Protein AF-A0AB33JEP7-F1 (afdb_monomer_lite)

InterPro domains:
  IPR001647 DNA-binding HTH domain, TetR-type [PS50977] (1-37)
  IPR009057 Homedomain-like superfamily [SSF46689] (1-43)

Structure (mmCIF, N/CA/C/O backbone):
data_AF-A0AB33JEP7-F1
#
_entry.id   AF-A0AB33JEP7-F1
#
loop_
_atom_site.group_PDB
_atom_site.id
_atom_site.type_symbol
_atom_site.label_atom_id
_atom_site.label_alt_id
_atom_site.label_comp_id
_atom_site.label_asym_id
_atom_site.label_entity_id
_atom_site.label_seq_id
_atom_site.pdbx_PDB_ins_code
_atom_site.Cartn_x
_atom_site.Cartn_y
_atom_site.Cartn_z
_atom_site.occupancy
_atom_site.B_iso_or_equiv
_atom_site.auth_seq_id
_atom_site.auth_comp_id
_atom_site.auth_asym_id
_atom_site.auth_atom_id
_atom_site.pdbx_PDB_model_num
ATOM 1 N N . MET A 1 1 ? -18.682 4.906 17.341 1.00 92.44 1 MET A N 1
ATOM 2 C CA . MET A 1 1 ? -18.469 5.146 18.787 1.00 92.44 1 MET A CA 1
ATOM 3 C C . MET A 1 1 ? -19.518 4.448 19.637 1.00 92.44 1 MET A C 1
ATOM 5 O O . MET A 1 1 ? -19.126 3.618 20.439 1.00 92.44 1 MET A O 1
ATOM 9 N N . ARG A 1 2 ? -20.825 4.694 19.443 1.00 95.56 2 ARG A N 1
ATOM 10 C CA . ARG A 1 2 ? -21.884 3.945 20.155 1.00 95.56 2 ARG A CA 1
ATOM 11 C C . ARG A 1 2 ? -21.820 2.433 19.907 1.00 95.56 2 ARG A C 1
ATOM 13 O O . ARG A 1 2 ? -21.838 1.679 20.867 1.00 95.56 2 ARG A O 1
ATOM 20 N N . ASP A 1 3 ? -21.633 2.013 18.657 1.00 96.44 3 ASP A N 1
ATOM 21 C CA . ASP A 1 3 ? -21.512 0.581 18.335 1.00 96.44 3 ASP A CA 1
ATOM 22 C C . ASP A 1 3 ? -20.254 -0.042 18.955 1.00 96.44 3 ASP A C 1
ATOM 24 O O . ASP A 1 3 ? -20.306 -1.133 19.504 1.00 96.44 3 ASP A O 1
ATOM 28 N N . ILE A 1 4 ? -19.138 0.697 18.956 1.00 94.56 4 ILE A N 1
ATOM 29 C CA . ILE A 1 4 ? -17.885 0.276 19.605 1.00 94.56 4 ILE A CA 1
ATOM 30 C C . ILE A 1 4 ? -18.109 0.097 21.111 1.00 94.56 4 ILE A C 1
ATOM 32 O O . ILE A 1 4 ? -17.743 -0.932 21.654 1.00 94.56 4 ILE A O 1
ATOM 36 N N . SER A 1 5 ? -18.775 1.054 21.766 1.00 96.25 5 SER A N 1
ATOM 37 C CA . SER A 1 5 ? -19.167 0.973 23.181 1.00 96.25 5 SER A CA 1
ATOM 38 C C . SER A 1 5 ? -20.031 -0.254 23.480 1.00 96.25 5 SER A C 1
ATOM 40 O O . SER A 1 5 ? -19.776 -0.952 24.457 1.00 96.25 5 SER A O 1
ATOM 42 N N . ALA A 1 6 ? -21.010 -0.556 22.622 1.00 96.81 6 ALA A N 1
ATOM 43 C CA . ALA A 1 6 ? -21.862 -1.731 22.782 1.00 96.81 6 ALA A CA 1
ATOM 44 C C . ALA A 1 6 ? -21.081 -3.049 22.631 1.00 96.81 6 ALA A C 1
ATOM 46 O O . ALA A 1 6 ? -21.319 -3.983 23.390 1.00 96.81 6 ALA A O 1
ATOM 47 N N . ILE A 1 7 ? -20.139 -3.116 21.684 1.00 96.62 7 ILE A N 1
ATOM 48 C CA . ILE A 1 7 ? -19.326 -4.315 21.425 1.00 96.62 7 ILE A CA 1
ATOM 49 C C . ILE A 1 7 ? -18.278 -4.533 22.525 1.00 96.62 7 ILE A C 1
ATOM 51 O O . ILE A 1 7 ? -18.077 -5.664 22.959 1.00 96.62 7 ILE A O 1
ATOM 55 N N . THR A 1 8 ? -17.603 -3.475 22.983 1.00 94.25 8 THR A N 1
ATOM 56 C CA . THR A 1 8 ? -16.528 -3.586 23.985 1.00 94.25 8 THR A CA 1
ATOM 57 C C . THR A 1 8 ? -17.041 -3.611 25.424 1.00 94.25 8 THR A C 1
ATOM 59 O O . THR A 1 8 ? -16.276 -3.914 26.337 1.00 94.25 8 THR A O 1
ATOM 62 N N . GLY A 1 9 ? -18.307 -3.247 25.655 1.00 95.31 9 GLY A N 1
ATOM 63 C CA . GLY A 1 9 ? -18.880 -3.072 26.992 1.00 95.31 9 GLY A CA 1
ATOM 64 C C . GLY A 1 9 ? -18.366 -1.830 27.734 1.00 95.31 9 GLY A C 1
ATOM 65 O O . GLY A 1 9 ? -18.721 -1.611 28.891 1.00 95.31 9 GLY A O 1
ATOM 66 N N . MET A 1 10 ? -17.538 -0.997 27.095 1.00 93.69 10 MET A N 1
ATOM 67 C CA . MET A 1 10 ? -17.042 0.243 27.690 1.00 93.69 10 MET A CA 1
ATOM 68 C C . MET A 1 10 ? -18.111 1.330 27.645 1.00 93.69 10 MET A C 1
ATOM 70 O O . MET A 1 10 ? -18.767 1.522 26.623 1.00 93.69 10 MET A O 1
ATOM 74 N N . ALA A 1 11 ? -18.233 2.118 28.715 1.00 95.88 11 ALA A N 1
ATOM 75 C CA . ALA A 1 11 ? -19.094 3.296 28.708 1.00 95.88 11 ALA A CA 1
ATOM 76 C C . ALA A 1 11 ? -18.652 4.293 27.623 1.00 95.88 11 ALA A C 1
ATOM 78 O O . ALA A 1 11 ? -17.464 4.584 27.478 1.00 95.88 11 ALA A O 1
ATOM 79 N N . LEU A 1 12 ? -19.614 4.873 26.901 1.00 95.25 12 LEU A N 1
ATOM 80 C CA . LEU A 1 12 ? -1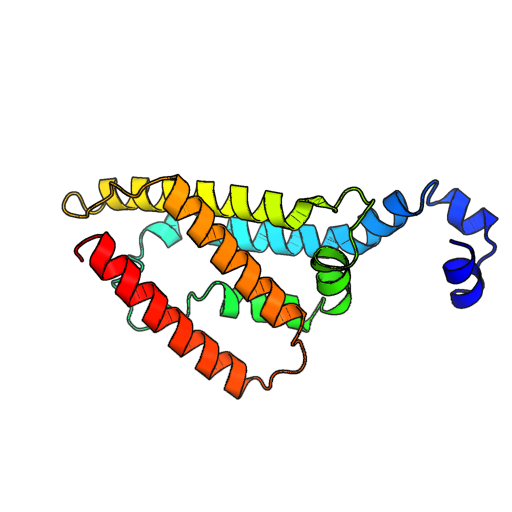9.341 5.814 25.810 1.00 95.25 12 LEU A CA 1
ATOM 81 C C . LEU A 1 12 ? -18.465 7.000 26.256 1.00 95.25 12 LEU A C 1
ATOM 83 O O . LEU A 1 12 ? -17.575 7.414 25.518 1.00 95.25 12 LEU A O 1
ATOM 87 N N . GLY A 1 13 ? -18.680 7.505 27.477 1.00 95.44 13 GLY A N 1
ATOM 88 C CA . GLY A 1 13 ? -17.869 8.574 28.068 1.00 95.44 13 GLY A CA 1
ATOM 89 C C . GLY A 1 13 ? -16.396 8.195 28.253 1.00 95.44 13 GLY A C 1
ATOM 90 O O . GLY A 1 13 ? -15.532 9.034 28.023 1.00 95.44 13 GLY A O 1
ATOM 91 N N . ASN A 1 14 ? -16.098 6.929 28.567 1.00 95.44 14 ASN A N 1
ATOM 92 C CA . ASN A 1 14 ? -14.718 6.452 28.691 1.00 95.44 14 ASN A CA 1
ATOM 93 C C . ASN A 1 14 ? -14.022 6.423 27.332 1.00 95.44 14 ASN A C 1
ATOM 95 O O . ASN A 1 14 ? -12.852 6.762 27.244 1.00 95.44 14 ASN A O 1
ATOM 99 N N . ILE A 1 15 ? -14.728 6.058 26.260 1.00 95.75 15 ILE A N 1
ATOM 100 C CA . ILE A 1 15 ? -14.139 6.080 24.916 1.00 95.75 15 ILE A CA 1
ATOM 101 C C . ILE A 1 15 ? -13.827 7.526 24.508 1.00 95.75 15 ILE A C 1
ATOM 103 O O . ILE A 1 15 ? -12.725 7.796 24.043 1.00 95.75 15 ILE A O 1
ATOM 107 N N . TYR A 1 16 ? -14.756 8.462 24.742 1.00 97.00 16 TYR A N 1
ATOM 108 C CA . TYR A 1 16 ? -14.537 9.883 24.444 1.00 97.00 16 TYR A CA 1
ATOM 109 C C . TYR A 1 16 ? -13.472 10.556 25.315 1.00 97.00 16 TYR A C 1
ATOM 111 O O . TYR A 1 16 ? -12.928 11.584 24.917 1.00 97.00 16 TYR A O 1
ATOM 119 N N . TYR A 1 17 ? -13.168 9.985 26.482 1.00 96.06 17 TYR A N 1
ATOM 120 C CA . TYR A 1 17 ? -12.061 10.438 27.317 1.00 96.06 17 TYR A CA 1
ATOM 121 C C . TYR A 1 17 ? -10.703 10.232 26.625 1.00 96.06 17 TYR A C 1
ATOM 123 O O . TYR A 1 17 ? -9.852 11.113 26.707 1.00 96.06 17 TYR A O 1
ATOM 131 N N . TYR A 1 18 ? -10.522 9.113 25.913 1.00 95.44 18 TYR A N 1
ATOM 132 C CA . TYR A 1 18 ? -9.293 8.822 25.163 1.00 95.44 18 TYR A CA 1
ATOM 133 C C . TYR A 1 18 ? -9.321 9.368 23.731 1.00 95.44 18 TYR A C 1
ATOM 135 O O . TYR A 1 18 ? -8.313 9.874 23.254 1.00 95.44 18 TYR A O 1
ATOM 143 N N . TYR A 1 19 ? -10.474 9.290 23.065 1.00 96.75 19 TYR A N 1
ATOM 144 C CA . TYR A 1 19 ? -10.629 9.617 21.649 1.00 96.75 19 TYR A CA 1
ATOM 145 C C . TYR A 1 19 ? -11.789 10.582 21.442 1.00 96.75 19 TYR A C 1
ATOM 147 O O . TYR A 1 19 ? -12.960 10.195 21.501 1.00 96.75 19 TYR A O 1
ATOM 155 N N . LYS A 1 20 ? -11.487 11.848 21.149 1.00 95.25 20 LYS A N 1
ATOM 156 C CA . LYS A 1 20 ? -12.507 12.889 20.955 1.00 95.25 20 LYS A CA 1
ATOM 157 C C . LYS A 1 20 ? -13.328 12.645 19.699 1.00 95.25 20 LYS A C 1
ATOM 159 O O . LYS A 1 20 ? -14.511 12.990 19.653 1.00 95.25 20 LYS A O 1
ATOM 164 N N . THR A 1 21 ? -12.719 12.043 18.681 1.00 96.06 21 THR A N 1
ATOM 165 C CA . THR A 1 21 ? -13.381 11.735 17.414 1.00 96.06 21 THR A CA 1
ATOM 166 C C . THR A 1 21 ? -13.197 10.273 17.023 1.00 96.06 21 THR A C 1
ATOM 168 O O . THR A 1 21 ? -12.310 9.570 17.501 1.00 96.06 21 THR A O 1
ATOM 171 N N . LYS A 1 22 ? -14.061 9.797 16.119 1.00 94.56 22 LYS A N 1
ATOM 172 C CA . LYS A 1 22 ? -13.897 8.470 15.511 1.00 94.56 22 LYS A CA 1
ATOM 173 C C . LYS A 1 22 ? -12.625 8.403 14.655 1.00 94.56 22 LYS A C 1
ATOM 175 O O . LYS A 1 22 ? -12.072 7.322 14.523 1.00 94.56 22 LYS A O 1
ATOM 180 N N . ASP A 1 23 ? -12.203 9.531 14.081 1.00 96.81 23 ASP A N 1
ATOM 181 C CA . ASP A 1 23 ? -10.997 9.617 13.257 1.00 96.81 23 ASP A CA 1
ATOM 182 C C . ASP A 1 23 ? -9.726 9.454 14.096 1.00 96.81 23 ASP A C 1
ATOM 184 O O . ASP A 1 23 ? -8.865 8.685 13.707 1.00 96.81 23 ASP A O 1
ATOM 188 N N . GLU A 1 24 ? -9.651 10.055 15.288 1.00 97.12 24 GLU A N 1
ATOM 189 C CA . GLU A 1 24 ? -8.517 9.848 16.209 1.00 97.12 24 GLU A CA 1
ATOM 190 C C . GLU A 1 24 ? -8.351 8.367 16.583 1.00 97.12 24 GLU A C 1
ATOM 192 O O . GLU A 1 24 ? -7.257 7.818 16.494 1.00 97.12 24 GLU A O 1
ATOM 197 N N . LEU A 1 25 ? -9.452 7.687 16.927 1.00 96.19 25 LEU A N 1
ATOM 198 C CA . LEU A 1 25 ? -9.425 6.245 17.192 1.00 96.19 25 LEU A CA 1
ATOM 199 C C . LEU A 1 25 ? -9.015 5.445 15.946 1.00 96.19 25 LEU A C 1
ATOM 201 O O . LEU A 1 25 ? -8.233 4.505 16.038 1.00 96.19 25 LEU A O 1
ATOM 205 N N . PHE A 1 26 ? -9.566 5.793 14.781 1.00 96.56 26 PHE A N 1
ATOM 206 C CA . PHE A 1 26 ? -9.257 5.122 13.519 1.00 96.56 26 PHE A CA 1
ATOM 207 C C . PHE A 1 26 ? -7.784 5.293 13.135 1.00 96.56 26 PHE A C 1
ATOM 209 O O . PHE A 1 26 ? -7.153 4.337 12.690 1.00 96.56 26 PHE A O 1
ATOM 216 N N . HIS A 1 27 ? -7.238 6.488 13.352 1.00 97.12 27 HIS A N 1
ATOM 217 C CA . HIS A 1 27 ? -5.839 6.798 13.130 1.00 97.12 27 HIS A CA 1
ATOM 218 C C . HIS A 1 27 ? -4.944 5.904 13.988 1.00 97.12 27 HIS A C 1
ATOM 220 O O . HIS A 1 27 ? -4.097 5.203 13.445 1.00 97.12 27 HIS A O 1
ATOM 226 N N . ASP A 1 28 ? -5.173 5.866 15.301 1.00 96.62 28 ASP A N 1
ATOM 227 C CA . ASP A 1 28 ? -4.365 5.069 16.229 1.00 96.62 28 ASP A CA 1
ATOM 228 C C . ASP A 1 28 ? -4.416 3.569 15.930 1.00 96.62 28 ASP A C 1
ATOM 230 O O . ASP A 1 28 ? -3.399 2.885 16.030 1.00 96.62 28 ASP A O 1
ATOM 234 N N . VAL A 1 29 ? -5.579 3.055 15.517 1.00 95.94 29 VAL A N 1
ATOM 235 C CA . VAL A 1 29 ? -5.730 1.647 15.116 1.00 95.94 29 VAL A CA 1
ATOM 236 C C . VAL A 1 29 ? -4.897 1.326 13.872 1.00 95.94 29 VAL A C 1
ATOM 238 O O . VAL A 1 29 ? -4.311 0.250 13.791 1.00 95.94 29 VAL A O 1
ATOM 241 N N . LEU A 1 30 ? -4.831 2.237 12.898 1.00 97.06 30 LEU A N 1
ATOM 242 C CA . LEU A 1 30 ? -4.138 1.995 11.628 1.00 97.06 30 LEU A CA 1
ATOM 243 C C . LEU A 1 30 ? -2.676 2.446 11.616 1.00 97.06 30 LEU A C 1
ATOM 245 O O . LEU A 1 30 ? -1.907 1.998 10.764 1.00 97.06 30 LEU A O 1
ATOM 249 N N . TYR A 1 31 ? -2.265 3.297 12.552 1.00 95.81 31 TYR A N 1
ATOM 250 C CA . TYR A 1 31 ? -0.908 3.829 12.610 1.00 95.81 31 TYR 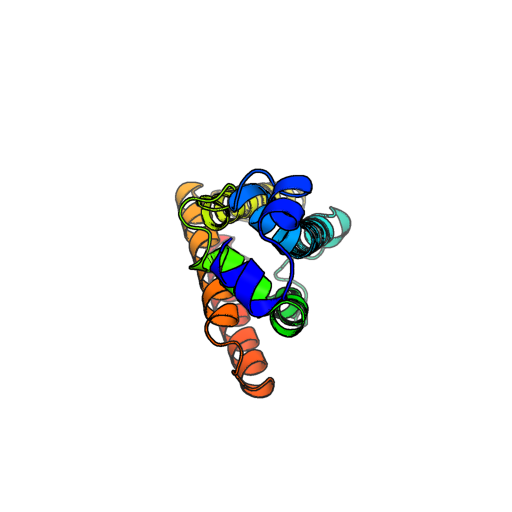A CA 1
ATOM 251 C C . TYR A 1 31 ? 0.179 2.735 12.588 1.00 95.81 31 TYR A C 1
ATOM 253 O O . TYR A 1 31 ? 1.110 2.863 11.790 1.00 95.81 31 TYR A O 1
ATOM 261 N N . PRO A 1 32 ? 0.061 1.612 13.333 1.00 95.75 32 PRO A N 1
ATOM 262 C CA . PRO A 1 32 ? 1.075 0.557 13.303 1.00 95.75 32 PRO A CA 1
ATOM 263 C C . PRO A 1 32 ? 1.270 -0.080 11.923 1.00 95.75 32 PRO A C 1
ATOM 265 O O . PRO A 1 32 ? 2.395 -0.418 11.553 1.00 95.75 32 PRO A O 1
ATOM 268 N N . VAL A 1 33 ? 0.201 -0.264 11.137 1.00 94.31 33 VAL A N 1
ATOM 269 C CA . VAL A 1 33 ? 0.334 -0.840 9.789 1.00 94.31 33 VAL A CA 1
ATOM 270 C C . VAL A 1 33 ? 0.857 0.190 8.790 1.00 94.31 33 VAL A C 1
ATOM 272 O O . VAL A 1 33 ? 1.653 -0.152 7.916 1.00 94.31 33 VAL A O 1
ATOM 275 N N . VAL A 1 34 ? 0.484 1.462 8.948 1.00 94.75 34 VAL A N 1
ATOM 276 C CA . VAL A 1 34 ? 1.032 2.567 8.148 1.00 94.75 34 VAL A CA 1
ATOM 277 C C . VAL A 1 34 ? 2.540 2.696 8.370 1.00 94.75 34 VAL A C 1
ATOM 279 O O . VAL A 1 34 ? 3.290 2.833 7.402 1.00 94.75 34 VAL A O 1
ATOM 282 N N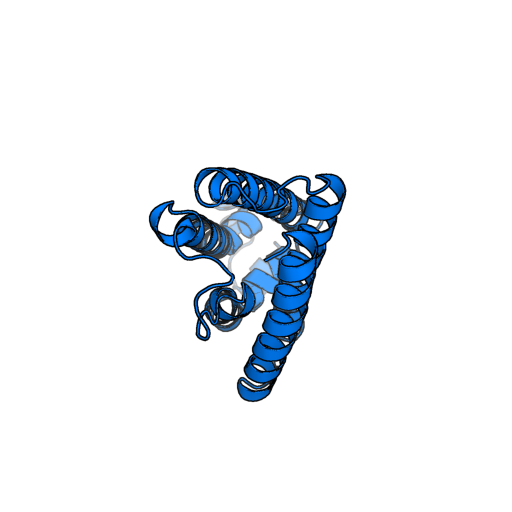 . GLU A 1 35 ? 2.999 2.588 9.618 1.00 94.00 35 GLU A N 1
ATOM 283 C CA . GLU A 1 35 ? 4.421 2.603 9.960 1.00 94.00 35 GLU A CA 1
ATOM 284 C C . GLU A 1 35 ? 5.163 1.405 9.348 1.00 94.00 35 GLU A C 1
ATOM 286 O O . GLU A 1 35 ? 6.218 1.582 8.740 1.00 94.00 35 GLU A O 1
ATOM 291 N N . GLN A 1 36 ? 4.592 0.199 9.415 1.00 91.69 36 GLN A N 1
ATOM 292 C CA . GLN A 1 36 ? 5.172 -0.988 8.775 1.00 91.69 36 GLN A CA 1
ATOM 293 C C . GLN A 1 36 ? 5.300 -0.834 7.250 1.00 91.69 36 GLN A C 1
ATOM 295 O O . GLN A 1 36 ? 6.330 -1.195 6.679 1.00 91.69 36 GLN A O 1
ATOM 300 N N . ILE A 1 37 ? 4.285 -0.271 6.579 1.00 90.19 37 ILE A N 1
ATOM 301 C CA . ILE A 1 37 ? 4.355 0.034 5.141 1.00 90.19 37 ILE A CA 1
ATOM 302 C C . ILE A 1 37 ? 5.486 1.031 4.875 1.00 90.19 37 ILE A C 1
ATOM 304 O O . ILE A 1 37 ? 6.285 0.832 3.962 1.00 90.19 37 ILE A O 1
ATOM 308 N N . GLN A 1 38 ? 5.587 2.090 5.678 1.00 88.81 38 GLN A N 1
ATOM 309 C CA . GLN A 1 38 ? 6.625 3.104 5.531 1.00 88.81 38 GLN A CA 1
ATOM 310 C C . GLN A 1 38 ? 8.031 2.502 5.688 1.00 88.81 38 GLN A C 1
ATOM 312 O O . GLN A 1 38 ? 8.877 2.707 4.818 1.00 88.81 38 GLN A O 1
ATOM 317 N N . GLN A 1 39 ? 8.253 1.700 6.732 1.00 87.25 39 GLN A N 1
ATOM 318 C CA . GLN A 1 39 ? 9.514 0.995 6.974 1.00 87.25 39 GLN A CA 1
ATOM 319 C C . GLN A 1 39 ? 9.871 0.053 5.823 1.00 87.25 39 GLN A C 1
ATOM 321 O O . GLN A 1 39 ? 11.025 0.020 5.388 1.00 87.25 39 GLN A O 1
ATOM 326 N N . LEU A 1 40 ? 8.887 -0.683 5.292 1.00 82.75 40 LEU A N 1
ATOM 327 C CA . LEU A 1 40 ? 9.104 -1.561 4.149 1.00 82.75 40 LEU A CA 1
ATOM 328 C C . LEU A 1 40 ? 9.604 -0.758 2.946 1.00 82.75 40 LEU A C 1
ATOM 330 O O . LEU A 1 40 ? 10.643 -1.090 2.375 1.00 82.75 40 LEU A O 1
ATOM 334 N N . ILE A 1 41 ? 8.914 0.329 2.607 1.00 79.75 41 ILE A N 1
ATOM 335 C CA . ILE A 1 41 ? 9.275 1.192 1.481 1.00 79.75 41 ILE A CA 1
ATOM 336 C C . ILE A 1 41 ? 10.687 1.768 1.656 1.00 79.75 41 ILE A C 1
ATOM 338 O O . ILE A 1 41 ? 11.489 1.740 0.722 1.00 79.75 41 ILE A O 1
ATOM 342 N N . ASP A 1 42 ? 11.022 2.235 2.856 1.00 78.75 42 ASP A N 1
ATOM 343 C CA . ASP A 1 42 ? 12.318 2.856 3.132 1.00 78.75 42 ASP A CA 1
ATOM 344 C C . ASP A 1 42 ? 13.465 1.820 3.109 1.00 78.75 42 ASP A C 1
ATOM 346 O O . ASP A 1 42 ? 14.563 2.109 2.626 1.00 78.75 42 ASP A O 1
ATOM 350 N N . SER A 1 43 ? 13.197 0.573 3.520 1.00 73.06 43 SER A N 1
ATOM 351 C CA . SER A 1 43 ? 14.152 -0.549 3.456 1.00 73.06 43 SER A CA 1
ATOM 352 C C . SER A 1 43 ? 14.483 -1.015 2.028 1.00 73.06 43 SER A C 1
ATOM 354 O O . SER A 1 43 ? 15.520 -1.653 1.796 1.00 73.06 43 SER A O 1
ATOM 356 N N . HIS A 1 44 ? 13.599 -0.716 1.071 1.00 64.38 44 HIS A N 1
ATOM 357 C CA . HIS A 1 44 ? 13.815 -0.933 -0.360 1.00 64.38 44 HIS A CA 1
ATOM 358 C C . HIS A 1 44 ? 14.528 0.246 -1.032 1.00 64.38 44 HIS A C 1
ATOM 360 O O . HIS A 1 44 ? 15.189 0.051 -2.047 1.00 64.38 44 HIS A O 1
ATOM 366 N N . ASN A 1 45 ? 14.458 1.444 -0.444 1.00 59.22 45 ASN A N 1
ATOM 367 C CA . ASN A 1 45 ? 15.056 2.667 -0.982 1.00 59.22 45 ASN A CA 1
ATOM 368 C C . ASN A 1 45 ? 16.518 2.895 -0.543 1.00 59.22 45 ASN A C 1
ATOM 370 O O . ASN A 1 45 ? 17.110 3.935 -0.824 1.00 59.22 45 ASN A O 1
ATOM 374 N N . THR A 1 46 ? 17.127 1.958 0.191 1.00 54.31 46 THR A N 1
ATOM 375 C CA . THR A 1 46 ? 18.524 2.109 0.613 1.00 54.31 46 THR A CA 1
ATOM 376 C C . THR A 1 46 ? 19.443 1.931 -0.598 1.00 54.31 46 THR A C 1
ATOM 378 O O . THR A 1 46 ? 19.457 0.869 -1.220 1.00 54.31 46 THR A O 1
ATOM 381 N N . ALA A 1 47 ? 20.239 2.959 -0.910 1.00 43.84 47 ALA A N 1
ATOM 382 C CA . ALA A 1 47 ? 21.112 3.060 -2.087 1.00 43.84 47 ALA A CA 1
ATOM 383 C C . ALA A 1 47 ? 21.986 1.821 -2.386 1.00 43.84 47 ALA A C 1
ATOM 385 O O . ALA A 1 47 ? 22.342 1.586 -3.536 1.00 43.84 47 ALA A O 1
ATOM 386 N N . SER A 1 48 ? 22.297 0.977 -1.392 1.00 46.97 48 SER A N 1
ATOM 387 C CA . SER A 1 48 ? 23.065 -0.255 -1.617 1.00 46.97 48 SER A CA 1
ATOM 388 C C . SER A 1 48 ? 22.287 -1.364 -2.345 1.00 46.97 48 SER A C 1
ATOM 390 O O . SER A 1 48 ? 22.924 -2.261 -2.890 1.00 46.97 48 SER A O 1
ATOM 392 N N . LYS A 1 49 ? 20.943 -1.335 -2.359 1.00 51.44 49 LYS A N 1
ATOM 393 C CA . LYS A 1 49 ? 20.096 -2.295 -3.099 1.00 51.44 49 LYS A CA 1
ATOM 394 C C . LYS A 1 49 ? 19.753 -1.823 -4.514 1.00 51.44 49 LYS A C 1
ATOM 396 O O . LYS A 1 49 ? 19.582 -2.660 -5.390 1.00 51.44 49 LYS A O 1
ATOM 401 N N . LEU A 1 50 ? 19.744 -0.509 -4.760 1.00 48.69 50 LEU A N 1
ATOM 402 C CA . LEU A 1 50 ? 19.558 0.068 -6.103 1.00 48.69 50 LEU A CA 1
ATOM 403 C C . LEU A 1 50 ? 20.725 -0.277 -7.052 1.00 48.69 50 LEU A C 1
ATOM 405 O O . LEU A 1 50 ? 20.550 -0.255 -8.265 1.00 48.69 50 LEU A O 1
ATOM 409 N N . ASN A 1 51 ? 21.887 -0.654 -6.497 1.00 43.94 51 ASN A N 1
ATOM 410 C CA . ASN A 1 51 ? 23.079 -1.095 -7.232 1.00 43.94 51 ASN A CA 1
ATOM 411 C C . ASN A 1 51 ? 22.968 -2.500 -7.843 1.00 43.94 51 ASN A C 1
ATOM 413 O O . ASN A 1 51 ? 23.839 -2.885 -8.619 1.00 43.94 51 ASN A O 1
ATOM 417 N N . LYS A 1 52 ? 21.940 -3.282 -7.495 1.00 52.00 52 LYS A N 1
ATOM 418 C CA . LYS A 1 52 ? 21.648 -4.531 -8.195 1.00 52.00 52 LYS A CA 1
ATOM 419 C C . LYS A 1 52 ? 20.669 -4.204 -9.302 1.00 52.00 52 LYS A C 1
ATOM 421 O O . LYS A 1 52 ? 19.511 -3.879 -9.051 1.00 52.00 52 LYS A O 1
ATOM 426 N N . CYS A 1 53 ? 21.161 -4.233 -10.531 1.00 50.81 53 CYS A N 1
ATOM 427 C CA . CYS A 1 53 ? 20.356 -4.027 -11.718 1.00 50.81 53 CYS A CA 1
ATOM 428 C C . CYS A 1 53 ? 19.093 -4.904 -11.608 1.00 50.81 53 CYS A C 1
ATOM 430 O O . CYS A 1 53 ? 19.206 -6.126 -11.489 1.00 50.81 53 CYS A O 1
ATOM 432 N N . PHE A 1 54 ? 17.894 -4.309 -11.691 1.00 54.25 54 PHE A N 1
ATOM 433 C CA . PHE A 1 54 ? 16.601 -5.022 -11.758 1.00 54.25 54 PHE A CA 1
ATOM 434 C C . PHE A 1 54 ? 16.584 -6.116 -12.854 1.00 54.25 54 PHE A C 1
ATOM 436 O O . PHE A 1 54 ? 15.714 -6.988 -12.892 1.00 54.25 54 PHE A O 1
ATOM 443 N N . PHE A 1 55 ? 17.579 -6.067 -13.743 1.00 53.94 55 PHE A N 1
ATOM 444 C CA . PHE A 1 55 ? 17.788 -6.897 -14.913 1.00 53.94 55 PHE A CA 1
ATOM 445 C C . PHE A 1 55 ? 18.876 -7.976 -14.781 1.00 53.94 55 PHE A C 1
ATOM 447 O O . PHE A 1 55 ? 18.887 -8.866 -15.632 1.00 53.94 55 PHE A O 1
ATOM 454 N N . GLU A 1 56 ? 19.770 -7.912 -13.783 1.00 52.94 56 GLU A N 1
ATOM 455 C CA . GLU A 1 56 ? 20.968 -8.776 -13.699 1.00 52.94 56 GLU A CA 1
ATOM 456 C C . GLU A 1 56 ? 20.776 -10.042 -12.848 1.00 52.94 56 GLU A C 1
ATOM 458 O O . GLU A 1 56 ? 21.426 -11.047 -13.124 1.00 52.94 56 GLU A O 1
ATOM 463 N N . GLU A 1 57 ? 19.876 -10.056 -11.857 1.00 51.97 57 GLU A N 1
ATOM 464 C CA . GLU A 1 57 ? 19.624 -11.268 -11.063 1.00 51.97 57 GLU A CA 1
ATOM 465 C C . GLU A 1 57 ? 18.381 -12.038 -11.548 1.00 51.97 57 GLU A C 1
ATOM 467 O O . GLU A 1 57 ? 17.237 -11.592 -11.408 1.00 51.97 57 GLU A O 1
ATOM 472 N N . GLU A 1 58 ? 18.614 -13.264 -12.034 1.00 44.47 58 GLU A N 1
ATOM 473 C CA . GLU A 1 58 ? 17.603 -14.290 -12.361 1.00 44.47 58 GLU A CA 1
ATOM 474 C C . GLU A 1 58 ? 16.664 -14.602 -11.174 1.00 44.47 58 GLU A C 1
ATOM 476 O O . GLU A 1 58 ? 15.545 -15.078 -11.359 1.00 44.47 58 GLU A O 1
ATOM 481 N N . HIS A 1 59 ? 17.092 -14.269 -9.950 1.00 42.09 59 HIS A N 1
ATOM 482 C CA . HIS A 1 59 ? 16.438 -14.630 -8.692 1.00 42.09 59 HIS A CA 1
ATOM 483 C C . HIS A 1 59 ? 15.919 -13.461 -7.852 1.00 42.09 59 HIS A C 1
ATOM 485 O O . HIS A 1 59 ? 15.477 -13.695 -6.726 1.00 42.09 59 HIS A O 1
ATOM 491 N N . HIS A 1 60 ? 15.898 -12.226 -8.363 1.00 48.59 60 HIS A N 1
ATOM 492 C CA . HIS A 1 60 ? 15.157 -11.168 -7.673 1.00 48.59 60 HIS A CA 1
ATOM 493 C C . HIS A 1 60 ? 13.651 -11.442 -7.816 1.00 48.59 60 HIS A C 1
ATOM 495 O O . HIS A 1 60 ? 12.983 -11.002 -8.762 1.00 48.59 60 HIS A O 1
ATOM 501 N N . ASN A 1 61 ? 13.134 -12.203 -6.847 1.00 46.22 61 ASN A N 1
ATOM 502 C CA . ASN A 1 61 ? 11.735 -12.330 -6.433 1.00 46.22 61 ASN A CA 1
ATOM 503 C C . ASN A 1 61 ? 11.249 -11.003 -5.795 1.00 46.22 61 ASN A C 1
ATOM 505 O O . ASN A 1 61 ? 10.499 -10.986 -4.826 1.00 46.22 61 ASN A O 1
ATOM 509 N N . ASP A 1 62 ? 11.676 -9.879 -6.375 1.00 52.31 62 ASP A N 1
ATOM 510 C CA . ASP A 1 62 ? 11.475 -8.493 -5.942 1.00 52.31 62 ASP A CA 1
ATOM 511 C C . ASP A 1 62 ? 10.160 -7.928 -6.480 1.00 52.31 62 ASP A C 1
ATOM 513 O O . ASP A 1 62 ? 10.016 -6.743 -6.789 1.00 52.31 62 ASP A O 1
ATOM 517 N N . ALA A 1 63 ? 9.153 -8.787 -6.625 1.00 57.19 63 ALA A N 1
ATOM 518 C CA . ALA A 1 63 ? 7.816 -8.259 -6.749 1.00 57.19 63 ALA A CA 1
ATOM 519 C C . ALA A 1 63 ? 7.536 -7.553 -5.419 1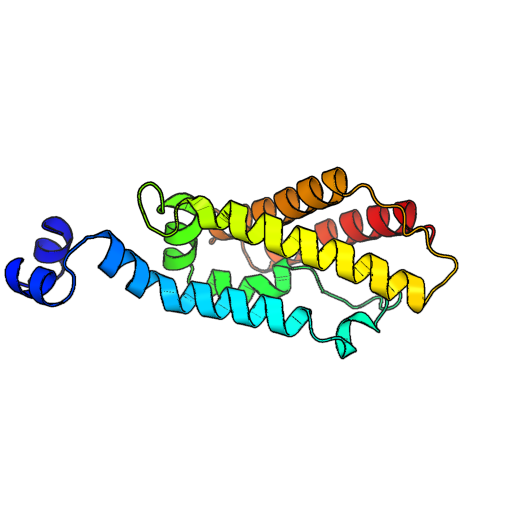.00 57.19 63 ALA A C 1
ATOM 521 O O . ALA A 1 63 ? 7.582 -8.186 -4.366 1.00 57.19 63 ALA A O 1
ATOM 522 N N . ILE A 1 64 ? 7.203 -6.262 -5.464 1.00 60.31 64 ILE A N 1
ATOM 523 C CA . ILE A 1 64 ? 6.570 -5.527 -4.353 1.00 60.31 64 ILE A CA 1
ATOM 524 C C . ILE A 1 64 ? 5.567 -6.443 -3.615 1.00 60.31 64 ILE A C 1
ATOM 526 O O . ILE A 1 64 ? 5.505 -6.473 -2.395 1.00 60.31 64 ILE A O 1
ATOM 530 N N . LEU A 1 65 ? 4.876 -7.302 -4.361 1.00 62.25 65 LEU A N 1
ATOM 531 C CA . LEU A 1 65 ? 3.965 -8.349 -3.901 1.00 62.25 65 LEU A CA 1
ATOM 532 C C . LEU A 1 65 ? 4.549 -9.359 -2.904 1.00 62.25 65 LEU A C 1
ATOM 534 O O . LEU A 1 65 ? 3.884 -9.674 -1.919 1.00 62.25 65 LEU A O 1
ATOM 538 N N . TRP A 1 66 ? 5.767 -9.862 -3.116 1.00 64.00 66 TRP A N 1
ATOM 539 C CA . TRP A 1 66 ? 6.403 -10.793 -2.180 1.00 64.00 66 TRP A CA 1
ATOM 540 C C . TRP A 1 66 ? 6.731 -10.097 -0.857 1.00 64.00 66 TRP A C 1
ATOM 542 O O . TRP A 1 66 ? 6.492 -10.641 0.218 1.00 64.00 66 TRP A O 1
ATOM 552 N N . HIS A 1 67 ? 7.187 -8.848 -0.936 1.00 67.31 67 HIS A N 1
ATOM 553 C CA . HIS A 1 67 ? 7.509 -8.026 0.227 1.00 67.31 67 HIS A CA 1
ATOM 554 C C . HIS A 1 67 ? 6.273 -7.553 0.999 1.00 67.31 67 HIS A C 1
ATOM 556 O O . HIS A 1 67 ? 6.309 -7.464 2.225 1.00 67.31 67 HIS A O 1
ATOM 562 N N . PHE A 1 68 ? 5.157 -7.317 0.308 1.00 70.12 68 PHE A N 1
ATOM 563 C CA . PHE A 1 68 ? 3.876 -6.985 0.931 1.00 70.12 68 PHE A CA 1
ATOM 564 C C . PHE A 1 68 ? 3.120 -8.218 1.453 1.00 70.12 68 PHE A C 1
ATOM 566 O O . PHE A 1 68 ? 2.253 -8.070 2.311 1.00 70.12 68 PHE A O 1
ATOM 573 N N . SER A 1 69 ? 3.437 -9.438 1.001 1.00 73.56 69 SER A N 1
ATOM 574 C CA . SER A 1 69 ? 2.710 -10.649 1.411 1.00 73.56 69 SER A CA 1
ATOM 575 C C . SER A 1 69 ? 2.691 -10.887 2.934 1.00 73.56 69 SER A C 1
ATOM 577 O O . SER A 1 69 ? 1.604 -11.157 3.459 1.00 73.56 69 SER A O 1
ATOM 579 N N . PRO A 1 70 ? 3.807 -10.734 3.681 1.00 77.94 70 PRO A N 1
ATOM 580 C CA . PRO A 1 70 ? 3.787 -10.818 5.139 1.00 77.94 70 PRO A CA 1
ATOM 581 C C . PRO A 1 70 ? 2.856 -9.780 5.773 1.00 77.94 70 PRO A C 1
ATOM 583 O O . PRO A 1 70 ? 2.043 -10.151 6.620 1.00 77.94 70 PRO A O 1
ATOM 586 N N . LEU A 1 71 ? 2.896 -8.524 5.305 1.00 79.94 71 LEU A N 1
ATOM 587 C CA . LEU A 1 71 ? 2.020 -7.454 5.796 1.00 79.94 71 LEU A CA 1
ATOM 588 C C . LEU A 1 71 ? 0.545 -7.793 5.584 1.00 79.94 71 LEU A C 1
ATOM 590 O O . LEU A 1 71 ? -0.244 -7.662 6.517 1.00 79.94 71 LEU A O 1
ATOM 594 N N . VAL A 1 72 ? 0.190 -8.282 4.391 1.00 79.75 72 VAL A N 1
ATOM 595 C CA . VAL A 1 72 ? -1.183 -8.695 4.056 1.00 79.75 72 VAL A CA 1
ATOM 596 C C . VAL A 1 72 ? -1.648 -9.844 4.947 1.00 79.75 72 VAL A C 1
ATOM 598 O O . VAL A 1 72 ? -2.795 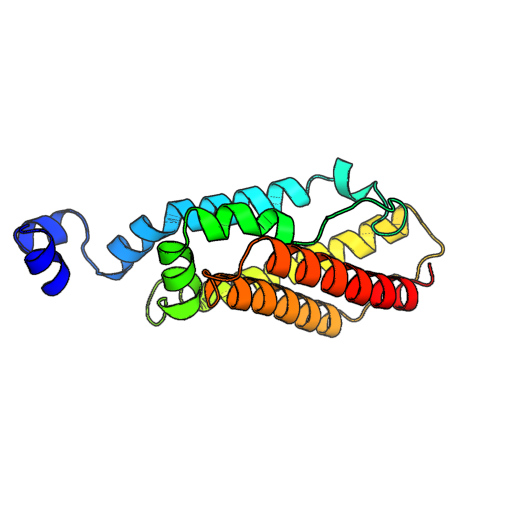-9.850 5.385 1.00 79.75 72 VAL A O 1
ATOM 601 N N . SER A 1 73 ? -0.767 -10.800 5.251 1.00 79.44 73 SER A N 1
ATOM 602 C CA . SER A 1 73 ? -1.117 -11.944 6.100 1.00 79.44 73 SER A CA 1
ATOM 603 C C . SER A 1 73 ? -1.293 -11.586 7.580 1.00 79.44 73 SER A C 1
ATOM 605 O O . SER A 1 73 ? -2.110 -12.209 8.252 1.00 79.44 73 SER A O 1
ATOM 607 N N . GLN A 1 74 ? -0.543 -10.600 8.083 1.00 84.44 74 GLN A N 1
ATOM 608 C CA . GLN A 1 74 ? -0.505 -10.241 9.506 1.00 84.44 74 GLN A CA 1
ATOM 609 C C . GLN A 1 74 ? -1.503 -9.140 9.875 1.00 84.44 74 GLN A C 1
ATOM 611 O O . GLN A 1 74 ? -2.034 -9.166 10.978 1.00 84.44 74 GLN A O 1
ATOM 616 N N . ASN A 1 75 ? -1.779 -8.209 8.957 1.00 85.75 75 ASN A N 1
ATOM 617 C CA . ASN A 1 75 ? -2.562 -6.995 9.218 1.00 85.75 75 ASN A CA 1
ATOM 618 C C . ASN A 1 75 ? -3.771 -6.896 8.266 1.00 85.75 75 ASN A C 1
ATOM 620 O O . ASN A 1 75 ? -4.056 -5.843 7.694 1.00 85.75 75 ASN A O 1
ATOM 624 N N . SER A 1 76 ? -4.419 -8.028 7.967 1.00 84.12 76 SER A N 1
ATOM 625 C CA . SER A 1 76 ? -5.364 -8.110 6.843 1.00 84.12 76 SER A CA 1
ATOM 626 C C . SER A 1 76 ? -6.612 -7.235 7.015 1.00 84.12 76 SER A C 1
ATOM 628 O O . SER A 1 76 ? -7.164 -6.764 6.020 1.00 84.12 76 SER A O 1
ATOM 630 N N . ASP A 1 77 ? -7.065 -7.019 8.253 1.00 92.00 77 ASP A N 1
ATOM 631 C CA . ASP A 1 77 ? -8.239 -6.194 8.547 1.00 92.00 77 ASP A CA 1
ATOM 632 C C . ASP A 1 77 ? -7.862 -4.709 8.581 1.00 92.00 77 ASP A C 1
ATOM 634 O O . ASP A 1 77 ? -8.572 -3.882 8.013 1.00 92.00 77 ASP A O 1
ATOM 638 N N . GLU A 1 78 ? -6.708 -4.371 9.154 1.00 94.62 78 GLU A N 1
ATOM 639 C CA . GLU A 1 78 ? -6.166 -3.015 9.207 1.00 94.62 78 GLU A CA 1
ATOM 640 C C . GLU A 1 78 ? -5.860 -2.496 7.800 1.00 94.62 78 GLU A C 1
ATOM 642 O O . GLU A 1 78 ? -6.273 -1.396 7.439 1.00 94.62 78 GLU A O 1
ATOM 647 N N . LEU A 1 79 ? -5.214 -3.306 6.957 1.00 93.19 79 LEU A N 1
ATOM 648 C CA . LEU A 1 79 ? -4.980 -2.973 5.551 1.00 93.19 79 LEU A CA 1
ATOM 649 C C . LEU A 1 79 ? -6.295 -2.807 4.791 1.00 93.19 79 LEU A C 1
ATOM 651 O O . LEU A 1 79 ? -6.441 -1.879 3.996 1.00 93.19 79 LEU A O 1
ATOM 655 N N . TYR A 1 80 ? -7.279 -3.673 5.039 1.00 93.81 80 TYR A N 1
ATOM 656 C CA . TYR A 1 80 ? -8.584 -3.530 4.404 1.00 93.81 80 TYR A CA 1
ATOM 657 C C . TYR A 1 80 ? -9.258 -2.210 4.810 1.00 93.81 80 TYR A C 1
ATOM 659 O O . TYR A 1 80 ? -9.737 -1.462 3.956 1.00 93.81 80 TYR A O 1
ATOM 667 N N . LEU A 1 81 ? -9.250 -1.880 6.102 1.00 95.44 81 LEU A N 1
ATOM 668 C CA . LEU A 1 81 ? -9.778 -0.616 6.611 1.00 95.44 81 LEU A CA 1
ATOM 669 C C . LEU A 1 81 ? -9.031 0.590 6.033 1.00 95.44 81 LEU A C 1
ATOM 671 O O . LEU A 1 81 ? -9.677 1.546 5.611 1.00 95.44 81 LEU A O 1
ATOM 675 N N . LEU A 1 82 ? -7.705 0.531 5.945 1.00 96.38 82 LEU A N 1
ATOM 676 C CA . LEU A 1 82 ? -6.874 1.602 5.401 1.00 96.38 82 LEU A CA 1
ATOM 677 C C . LEU A 1 82 ? -7.187 1.892 3.926 1.00 96.38 82 LEU A C 1
ATOM 679 O O . LEU A 1 82 ? -7.359 3.046 3.546 1.00 96.38 82 LEU A O 1
ATOM 683 N N . PHE A 1 83 ? -7.293 0.856 3.090 1.00 95.00 83 PHE A N 1
ATOM 684 C CA . PHE A 1 83 ? -7.449 1.028 1.640 1.00 95.00 83 PHE A CA 1
ATOM 685 C C . PHE A 1 83 ? -8.901 1.118 1.156 1.00 95.00 83 PHE A C 1
ATOM 687 O O . PHE A 1 83 ? -9.141 1.654 0.070 1.00 95.00 83 PHE A O 1
ATOM 694 N N . PHE A 1 84 ? -9.862 0.596 1.922 1.00 95.38 84 PHE A N 1
ATOM 695 C CA . PHE A 1 84 ? -11.270 0.514 1.509 1.00 95.38 84 PHE A CA 1
ATOM 696 C C . PHE A 1 84 ? -12.250 1.144 2.510 1.00 95.38 84 PHE A C 1
ATOM 698 O O . PHE A 1 84 ? -13.392 1.423 2.147 1.00 95.38 84 PHE A O 1
ATOM 705 N N . GLY A 1 85 ? -11.826 1.387 3.754 1.00 94.50 85 GLY A N 1
ATOM 706 C CA . GLY A 1 85 ? -12.663 1.913 4.839 1.00 94.50 85 GLY A CA 1
ATOM 707 C C . GLY A 1 85 ? -12.322 3.332 5.306 1.00 94.50 85 GLY A C 1
ATOM 708 O O . GLY A 1 85 ? -13.047 3.872 6.136 1.00 94.50 85 GLY A O 1
ATOM 709 N N . ALA A 1 86 ? -11.263 3.953 4.779 1.00 95.56 86 ALA A N 1
ATOM 710 C CA . ALA A 1 86 ? -10.744 5.238 5.258 1.00 95.56 86 ALA A CA 1
ATOM 711 C C . ALA A 1 86 ? -11.509 6.481 4.758 1.00 95.56 86 ALA A C 1
ATOM 713 O O . ALA A 1 86 ? -11.099 7.611 5.006 1.00 95.56 86 ALA A O 1
ATOM 714 N N . ARG A 1 87 ? -12.634 6.315 4.053 1.00 94.62 87 ARG A N 1
ATOM 715 C CA . ARG A 1 87 ? -13.418 7.457 3.562 1.00 94.62 87 ARG A CA 1
ATOM 716 C C . ARG A 1 87 ? -13.933 8.311 4.728 1.00 94.62 87 ARG A C 1
ATOM 718 O O . ARG A 1 87 ? -14.577 7.807 5.649 1.00 94.62 87 ARG A O 1
ATOM 725 N N . GLY A 1 88 ? -13.702 9.613 4.644 1.00 94.25 88 GLY A N 1
ATOM 726 C CA . GLY A 1 88 ? -14.029 10.619 5.646 1.00 94.25 88 GLY A CA 1
ATOM 727 C C . GLY A 1 88 ? -13.071 10.644 6.836 1.00 94.25 88 GLY A C 1
ATOM 728 O O . GLY A 1 88 ? -13.410 11.265 7.843 1.00 94.25 88 GLY A O 1
ATOM 729 N N . SER A 1 89 ? -11.933 9.948 6.756 1.00 96.19 89 SER A N 1
ATOM 730 C CA . SER A 1 89 ? -10.896 9.917 7.789 1.00 96.19 89 SER A CA 1
ATOM 731 C C . SER A 1 89 ? -9.626 10.640 7.330 1.00 96.19 89 SER A C 1
ATOM 733 O O . SER A 1 89 ? -9.451 10.955 6.151 1.00 96.19 89 SER A O 1
ATOM 735 N N . SER A 1 90 ? -8.708 10.863 8.264 1.00 95.50 90 SER A N 1
ATOM 736 C CA . SER A 1 90 ? -7.349 11.361 8.020 1.00 95.50 90 SER A CA 1
ATOM 737 C C . SER A 1 90 ? -6.551 10.517 7.012 1.00 95.50 90 SER A C 1
ATOM 739 O O . SER A 1 90 ? -5.632 11.031 6.375 1.00 95.50 90 SER A O 1
ATOM 741 N N . PHE A 1 91 ? -6.932 9.252 6.802 1.00 97.25 91 PHE A N 1
ATOM 742 C CA . PHE A 1 91 ? -6.311 8.343 5.838 1.00 97.25 91 PHE A CA 1
ATOM 743 C C . PHE A 1 91 ? -7.071 8.208 4.506 1.00 97.25 91 PHE A C 1
ATOM 745 O O . PHE A 1 91 ? -6.693 7.372 3.686 1.00 97.25 91 PHE A O 1
ATOM 752 N N . GLU A 1 92 ? -8.097 9.027 4.233 1.00 97.00 92 GLU A N 1
ATOM 753 C CA . GLU A 1 92 ? -8.910 8.930 3.003 1.00 97.00 92 GLU A CA 1
ATOM 754 C C . GLU A 1 92 ? -8.060 8.881 1.720 1.00 97.00 92 GLU A C 1
ATOM 756 O O . GLU A 1 92 ? -8.324 8.083 0.821 1.00 97.00 92 GLU A O 1
ATOM 761 N N . ASN A 1 93 ? -6.997 9.687 1.663 1.00 96.25 93 ASN A N 1
ATOM 762 C CA . ASN A 1 93 ? -6.134 9.825 0.488 1.00 96.25 93 ASN A CA 1
ATOM 763 C C . ASN A 1 93 ? -4.864 8.962 0.548 1.00 96.25 93 ASN A C 1
ATOM 765 O O . ASN A 1 93 ? -3.921 9.197 -0.206 1.00 96.25 93 ASN A O 1
ATOM 769 N N . TYR A 1 94 ? -4.812 7.950 1.418 1.00 95.94 94 TYR A N 1
ATOM 770 C CA . TYR A 1 94 ? -3.596 7.154 1.611 1.00 95.94 94 TYR A CA 1
ATOM 771 C C . TYR A 1 94 ? -3.125 6.437 0.335 1.00 95.94 94 TYR A C 1
ATOM 773 O O . TYR A 1 94 ? -1.925 6.353 0.076 1.00 95.94 94 TYR A O 1
ATOM 781 N N . SER A 1 95 ? -4.058 5.982 -0.512 1.00 95.38 95 SER A N 1
ATOM 782 C CA . SER A 1 95 ? -3.703 5.398 -1.816 1.00 95.38 95 SER A CA 1
ATOM 783 C C . SER A 1 95 ? -2.947 6.398 -2.695 1.00 95.38 95 SER A C 1
ATOM 785 O O . SER A 1 95 ? -1.923 6.044 -3.263 1.00 95.38 95 SER A O 1
ATOM 787 N N . GLU A 1 96 ? -3.411 7.647 -2.766 1.00 96.56 96 GLU A N 1
ATOM 788 C CA . GLU A 1 96 ? -2.770 8.700 -3.562 1.00 96.56 96 GLU A CA 1
ATOM 789 C C . GLU A 1 96 ? -1.382 9.055 -3.013 1.00 96.56 96 GLU A C 1
ATOM 791 O O . GLU A 1 96 ? -0.420 9.169 -3.771 1.00 96.56 96 GLU A O 1
ATOM 796 N N . ILE A 1 97 ? -1.242 9.126 -1.685 1.00 95.50 97 ILE A N 1
ATOM 797 C CA . ILE A 1 97 ? 0.053 9.344 -1.022 1.00 95.50 97 ILE A CA 1
ATOM 798 C C . ILE A 1 97 ? 1.059 8.253 -1.421 1.00 95.50 97 ILE A C 1
ATOM 800 O O . ILE A 1 97 ? 2.205 8.555 -1.760 1.00 95.50 97 ILE A O 1
ATOM 804 N N . LEU A 1 98 ? 0.637 6.983 -1.430 1.00 93.19 98 LEU A N 1
ATOM 805 C CA . LEU A 1 98 ? 1.494 5.880 -1.867 1.00 93.19 98 LEU A CA 1
ATOM 806 C C . LEU A 1 98 ? 1.848 5.959 -3.353 1.00 93.19 98 LEU A C 1
ATOM 808 O O . LEU A 1 98 ? 3.003 5.718 -3.705 1.00 93.19 98 LEU A O 1
ATOM 812 N N . ILE A 1 99 ? 0.899 6.328 -4.218 1.00 95.38 99 ILE A N 1
ATOM 813 C CA . ILE A 1 99 ? 1.157 6.504 -5.654 1.00 95.38 99 ILE A CA 1
ATOM 814 C C . ILE A 1 99 ? 2.225 7.582 -5.864 1.00 95.38 99 ILE A C 1
ATOM 816 O O . ILE A 1 99 ? 3.187 7.355 -6.599 1.00 95.38 99 ILE A O 1
ATOM 820 N N . GLN A 1 100 ? 2.114 8.727 -5.189 1.00 95.31 100 GLN A N 1
ATOM 821 C CA . GLN A 1 100 ? 3.106 9.802 -5.278 1.00 95.31 100 GLN A CA 1
ATOM 822 C C . GLN A 1 100 ? 4.482 9.351 -4.785 1.00 95.31 100 GLN A C 1
ATOM 824 O O . GLN A 1 100 ? 5.489 9.599 -5.453 1.00 95.31 100 GLN A O 1
ATOM 829 N N . LYS A 1 101 ? 4.532 8.619 -3.666 1.00 91.19 101 LYS A N 1
ATOM 830 C CA . LYS A 1 101 ? 5.786 8.082 -3.127 1.00 91.19 101 LYS A CA 1
ATOM 831 C C . LYS A 1 101 ? 6.445 7.103 -4.103 1.00 91.19 101 LYS A C 1
ATOM 833 O O . LYS A 1 101 ? 7.629 7.242 -4.401 1.00 91.19 101 LYS A O 1
ATOM 838 N N . PHE A 1 102 ? 5.683 6.161 -4.658 1.00 89.50 102 PHE A N 1
ATOM 839 C CA . PHE A 1 102 ? 6.181 5.214 -5.661 1.00 89.50 102 PHE A CA 1
ATOM 840 C C . PHE A 1 102 ? 6.601 5.898 -6.962 1.00 89.50 102 PHE A C 1
ATOM 842 O O . PHE A 1 102 ? 7.603 5.503 -7.553 1.00 89.50 102 PHE A O 1
ATOM 849 N N . THR A 1 103 ? 5.897 6.954 -7.375 1.00 92.62 103 THR A N 1
ATOM 850 C CA . THR A 1 103 ? 6.278 7.763 -8.541 1.00 92.62 103 THR A CA 1
ATOM 851 C C . THR A 1 103 ? 7.655 8.391 -8.327 1.00 92.62 103 THR A C 1
ATOM 853 O O . THR A 1 103 ? 8.544 8.231 -9.162 1.00 92.62 103 THR A O 1
ATOM 856 N N . ALA A 1 104 ? 7.856 9.063 -7.188 1.00 90.88 104 ALA A N 1
ATOM 857 C CA . ALA A 1 104 ? 9.124 9.706 -6.853 1.00 90.88 104 ALA A CA 1
ATOM 858 C C . ALA A 1 104 ? 10.274 8.691 -6.769 1.00 90.88 104 ALA A C 1
ATOM 860 O O . ALA A 1 104 ? 11.336 8.913 -7.348 1.00 90.88 104 ALA A O 1
ATOM 861 N N . MET A 1 105 ? 10.040 7.548 -6.118 1.00 85.75 105 MET A N 1
ATOM 862 C CA . MET A 1 105 ? 11.026 6.469 -6.023 1.00 85.75 105 MET A CA 1
ATOM 863 C C . MET A 1 105 ? 11.385 5.877 -7.387 1.00 85.75 105 MET A C 1
ATOM 865 O O . MET A 1 105 ? 12.558 5.650 -7.662 1.00 85.75 105 MET A O 1
ATOM 869 N N . GLY A 1 106 ? 10.397 5.641 -8.254 1.00 86.19 106 GLY A N 1
ATOM 870 C CA . GLY A 1 106 ? 10.636 5.104 -9.592 1.00 86.19 106 GLY A CA 1
ATOM 871 C C . GLY A 1 106 ? 11.456 6.055 -10.466 1.00 86.19 106 GLY A C 1
ATOM 872 O O . GLY A 1 106 ? 12.367 5.616 -11.168 1.00 86.19 106 GLY A O 1
ATOM 873 N N . MET A 1 107 ? 11.178 7.360 -10.393 1.00 90.19 107 MET A N 1
ATOM 874 C CA . MET A 1 107 ? 11.957 8.375 -11.109 1.00 90.19 107 MET A CA 1
ATOM 875 C C . MET A 1 107 ? 13.394 8.465 -10.590 1.00 90.19 107 MET A C 1
ATOM 877 O O . MET A 1 107 ? 14.330 8.501 -11.390 1.00 90.19 107 MET A O 1
ATOM 881 N N . GLU A 1 108 ? 13.576 8.457 -9.268 1.00 86.94 108 GLU A N 1
ATOM 882 C CA . GLU A 1 108 ? 14.905 8.480 -8.655 1.00 86.94 108 GLU A CA 1
ATOM 883 C C . GLU A 1 108 ? 15.706 7.223 -9.009 1.00 86.94 108 GLU A C 1
ATOM 885 O O . GLU A 1 108 ? 16.873 7.323 -9.379 1.00 86.94 108 GLU A O 1
ATOM 890 N N . TYR A 1 109 ? 15.062 6.052 -9.021 1.00 83.75 109 TYR A N 1
ATOM 891 C CA . TYR A 1 109 ? 15.689 4.808 -9.457 1.00 83.75 109 TYR A CA 1
ATOM 892 C C . TYR A 1 109 ? 16.221 4.903 -10.891 1.00 83.75 109 TYR A C 1
ATOM 894 O O . TYR A 1 109 ? 17.386 4.596 -11.138 1.00 83.75 109 TYR A O 1
ATOM 902 N N . ILE A 1 110 ? 15.407 5.375 -11.841 1.00 85.12 110 ILE A N 1
ATOM 903 C CA . ILE A 1 110 ? 15.833 5.537 -13.240 1.00 85.12 110 ILE A CA 1
ATOM 904 C C . ILE A 1 110 ? 16.999 6.529 -13.350 1.00 85.12 110 ILE A C 1
ATOM 906 O O . ILE A 1 110 ? 17.930 6.303 -14.129 1.00 85.12 110 ILE A O 1
ATOM 910 N N . ARG A 1 111 ? 16.971 7.610 -12.559 1.00 86.94 111 ARG A N 1
ATOM 911 C CA . ARG A 1 111 ? 18.049 8.603 -12.494 1.00 86.94 111 ARG A CA 1
ATOM 912 C C . ARG A 1 111 ? 19.359 7.963 -12.023 1.00 86.94 111 ARG A C 1
ATOM 914 O O . ARG A 1 111 ? 20.366 8.103 -12.711 1.00 86.94 111 ARG A O 1
ATOM 921 N N . SER A 1 112 ? 19.340 7.215 -10.919 1.00 82.94 112 SER A N 1
ATOM 922 C CA . SER A 1 112 ? 20.518 6.502 -10.403 1.00 82.94 112 SER A CA 1
ATOM 923 C C . SER A 1 112 ? 21.021 5.434 -11.377 1.00 82.94 112 SER A C 1
ATOM 925 O O . SER A 1 112 ? 22.220 5.321 -11.619 1.00 82.94 112 SER A O 1
ATOM 927 N N . MET A 1 113 ? 20.116 4.689 -12.015 1.00 79.31 113 MET A N 1
ATOM 928 C CA . MET A 1 113 ? 20.485 3.680 -13.009 1.00 79.31 113 MET A CA 1
ATOM 929 C C . MET A 1 113 ? 21.198 4.291 -14.218 1.00 79.31 113 MET A C 1
ATOM 931 O O . MET A 1 113 ? 22.109 3.675 -14.764 1.00 79.31 113 MET A O 1
ATOM 935 N N . LYS A 1 114 ? 20.837 5.516 -14.620 1.00 85.06 114 LYS A N 1
ATOM 936 C CA . LYS A 1 114 ? 21.507 6.234 -15.711 1.00 85.06 114 LYS A CA 1
ATOM 937 C C . LYS A 1 114 ? 22.945 6.625 -15.366 1.00 85.06 114 LYS A C 1
ATOM 939 O O . LYS A 1 114 ? 23.787 6.643 -16.262 1.00 85.06 114 LYS A O 1
ATOM 944 N N . GLU A 1 115 ? 23.218 6.934 -14.099 1.00 85.38 115 GLU A N 1
ATOM 945 C CA . GLU A 1 115 ? 24.569 7.241 -13.611 1.00 85.38 115 GLU A CA 1
ATOM 946 C C . GLU A 1 115 ? 25.471 5.999 -13.647 1.00 85.38 115 GLU A C 1
ATOM 948 O O . GLU A 1 115 ? 26.631 6.098 -14.040 1.00 85.38 115 GLU A O 1
ATOM 953 N N . ILE A 1 116 ? 24.927 4.828 -13.296 1.00 81.00 116 ILE A N 1
ATOM 954 C CA . ILE A 1 116 ? 25.665 3.553 -13.274 1.00 81.00 116 ILE A CA 1
ATOM 955 C C . ILE A 1 116 ? 25.819 2.970 -14.687 1.00 81.00 116 ILE A C 1
ATOM 957 O O . ILE A 1 116 ? 26.890 2.482 -15.050 1.00 81.00 116 ILE A O 1
ATOM 961 N N . TYR A 1 117 ? 24.767 3.046 -15.505 1.00 82.31 117 TYR A N 1
ATOM 962 C CA . TYR A 1 117 ? 24.712 2.481 -16.852 1.00 82.31 117 TYR A CA 1
ATOM 963 C C . TYR A 1 117 ? 24.388 3.575 -17.885 1.00 82.31 117 TYR A C 1
ATOM 965 O O . TYR A 1 117 ? 23.233 3.738 -18.290 1.00 82.31 117 TYR A O 1
ATOM 973 N N . PRO A 1 118 ? 25.396 4.307 -18.399 1.00 84.19 118 PRO A N 1
ATOM 974 C CA . PRO A 1 118 ? 25.178 5.455 -19.284 1.00 84.19 118 PRO A CA 1
ATOM 975 C C . PRO A 1 118 ? 24.407 5.148 -20.574 1.00 84.19 118 PRO A C 1
ATOM 977 O O . PRO A 1 118 ? 23.826 6.054 -21.173 1.00 84.19 118 PRO A O 1
ATOM 980 N N . ASN A 1 119 ? 24.369 3.884 -21.004 1.00 86.62 119 ASN A N 1
ATOM 981 C CA . ASN A 1 119 ? 23.746 3.461 -22.259 1.00 86.62 119 ASN A CA 1
ATOM 982 C C . ASN A 1 119 ? 22.236 3.193 -22.155 1.00 86.62 119 ASN A C 1
ATOM 984 O O . ASN A 1 119 ? 21.582 3.083 -23.192 1.00 86.62 119 ASN A O 1
ATOM 988 N N . ILE A 1 120 ? 21.663 3.122 -20.948 1.00 87.00 120 ILE A N 1
ATOM 989 C CA . ILE A 1 120 ? 20.226 2.856 -20.799 1.00 87.00 120 ILE A CA 1
ATOM 990 C C . ILE A 1 120 ? 19.390 4.054 -21.253 1.00 87.00 120 ILE A C 1
ATOM 992 O O . ILE A 1 120 ? 19.799 5.220 -21.139 1.00 87.00 120 ILE A O 1
ATOM 996 N N . ASN A 1 121 ? 18.180 3.778 -21.728 1.00 88.50 121 ASN A N 1
ATOM 997 C CA . ASN A 1 121 ? 17.176 4.809 -21.927 1.00 88.50 121 ASN A CA 1
ATOM 998 C C . ASN A 1 121 ? 16.543 5.192 -20.581 1.00 88.50 121 ASN A C 1
ATOM 1000 O O . ASN A 1 121 ? 15.759 4.436 -20.015 1.00 88.50 121 ASN A O 1
ATOM 1004 N N . SER A 1 122 ? 16.862 6.392 -20.100 1.00 88.19 122 SER A N 1
ATOM 1005 C CA . SER A 1 122 ? 16.296 6.977 -18.880 1.00 88.19 122 SER A CA 1
ATOM 1006 C C . SER A 1 122 ? 15.216 8.025 -19.156 1.00 88.19 122 SER A C 1
ATOM 1008 O O . SER A 1 122 ? 14.712 8.642 -18.222 1.00 88.19 122 SER A O 1
ATOM 1010 N N . ASN A 1 123 ? 14.873 8.265 -20.428 1.00 91.88 123 ASN A N 1
ATOM 1011 C CA . ASN A 1 123 ? 13.831 9.215 -20.808 1.00 91.88 123 ASN A CA 1
ATOM 1012 C C . ASN A 1 123 ? 12.453 8.560 -20.665 1.00 91.88 123 ASN A C 1
ATOM 1014 O O . ASN A 1 123 ? 11.819 8.183 -21.652 1.00 91.88 123 ASN A O 1
ATOM 1018 N N . ILE A 1 124 ? 12.044 8.357 -19.416 1.00 92.44 124 ILE A N 1
ATOM 1019 C CA . ILE A 1 124 ? 10.734 7.825 -19.059 1.00 92.44 124 ILE A CA 1
ATOM 1020 C C . ILE A 1 124 ? 9.825 8.996 -18.715 1.00 92.44 124 ILE A C 1
ATOM 1022 O O . ILE A 1 124 ? 10.178 9.865 -17.919 1.00 92.44 124 ILE A O 1
ATOM 1026 N N . ASP A 1 125 ? 8.654 9.013 -19.342 1.00 94.06 125 ASP A N 1
ATOM 1027 C CA . ASP A 1 125 ? 7.654 10.045 -19.120 1.00 94.06 125 ASP A CA 1
ATOM 1028 C C . ASP A 1 125 ? 7.159 10.024 -17.652 1.00 94.06 125 ASP A C 1
ATOM 1030 O O . ASP A 1 125 ? 6.756 8.964 -17.155 1.00 94.06 125 ASP A O 1
ATOM 1034 N N . PRO A 1 126 ? 7.169 11.163 -16.931 1.00 94.19 126 PRO A N 1
ATOM 1035 C CA . PRO A 1 126 ? 6.729 11.210 -15.536 1.00 94.19 126 PRO A CA 1
ATOM 1036 C C . PRO A 1 126 ? 5.262 10.817 -15.343 1.00 94.19 126 PRO A C 1
ATOM 1038 O O . PRO A 1 126 ? 4.914 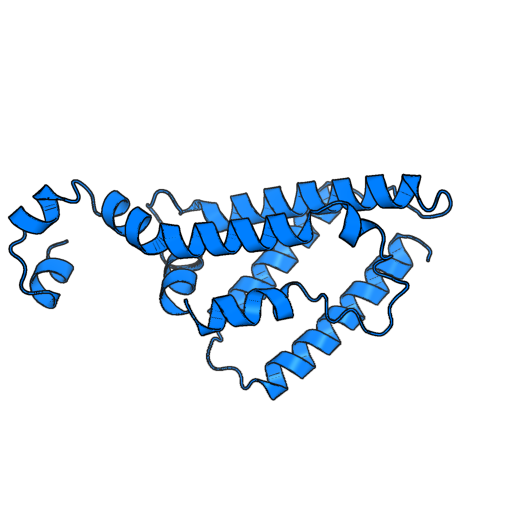10.223 -14.321 1.00 94.19 126 PRO A O 1
ATOM 1041 N N . PHE A 1 127 ? 4.397 11.115 -16.318 1.00 96.25 127 PHE A N 1
ATOM 1042 C CA . PHE A 1 127 ? 2.993 10.723 -16.250 1.00 96.25 127 PHE A CA 1
ATOM 1043 C C . PHE A 1 127 ? 2.837 9.205 -16.411 1.00 96.25 127 PHE A C 1
ATOM 1045 O O . PHE A 1 127 ? 2.106 8.584 -15.640 1.00 96.25 127 PHE A O 1
ATOM 1052 N N . PHE A 1 128 ? 3.596 8.575 -17.312 1.00 95.38 128 PHE A N 1
ATOM 1053 C CA . PHE A 1 128 ? 3.687 7.116 -17.383 1.00 95.38 128 PHE A CA 1
ATOM 1054 C C . PHE A 1 128 ? 4.147 6.506 -16.054 1.00 95.38 128 PHE A C 1
ATOM 1056 O O . PHE A 1 128 ? 3.539 5.542 -15.592 1.00 95.38 128 PHE A O 1
ATOM 1063 N N . MET A 1 129 ? 5.176 7.068 -15.409 1.00 94.00 129 MET A N 1
ATOM 1064 C CA . MET A 1 129 ? 5.639 6.570 -14.109 1.00 94.00 129 MET A CA 1
ATOM 1065 C C . MET A 1 129 ? 4.546 6.667 -13.036 1.00 94.00 129 MET A C 1
ATOM 1067 O O . MET A 1 129 ? 4.359 5.734 -12.257 1.00 94.00 129 MET A O 1
ATOM 1071 N N . HIS A 1 130 ? 3.783 7.760 -13.025 1.00 96.69 130 HIS A N 1
ATOM 1072 C CA . HIS A 1 130 ? 2.658 7.927 -12.110 1.00 96.69 130 HIS A CA 1
ATOM 1073 C C . HIS A 1 130 ? 1.548 6.891 -12.350 1.00 96.69 130 HIS A C 1
ATOM 1075 O O . HIS A 1 130 ? 1.071 6.253 -11.411 1.00 96.69 130 HIS A O 1
ATOM 1081 N N . VAL A 1 131 ? 1.191 6.641 -13.615 1.00 96.69 131 VAL A N 1
ATOM 1082 C CA . VAL A 1 131 ? 0.237 5.581 -13.985 1.00 96.69 131 VAL A CA 1
ATOM 1083 C C . VAL A 1 131 ? 0.766 4.201 -13.584 1.00 96.69 131 VAL A C 1
ATOM 1085 O O . VAL A 1 131 ? 0.024 3.385 -13.038 1.00 96.69 131 VAL A O 1
ATOM 1088 N N . TYR A 1 132 ? 2.053 3.934 -13.796 1.00 91.88 132 TYR A N 1
ATOM 1089 C CA . TYR A 1 132 ? 2.682 2.686 -13.377 1.00 91.88 132 TYR A CA 1
ATOM 1090 C C . TYR A 1 132 ? 2.636 2.505 -11.852 1.00 91.88 132 TYR A C 1
ATOM 1092 O O . TYR A 1 132 ? 2.287 1.425 -11.373 1.00 91.88 132 TYR A O 1
ATOM 1100 N N . ALA A 1 133 ? 2.906 3.558 -11.078 1.00 92.00 133 ALA A N 1
ATOM 1101 C CA . ALA A 1 133 ? 2.759 3.549 -9.625 1.00 92.00 133 ALA A CA 1
ATOM 1102 C C . ALA A 1 133 ? 1.310 3.254 -9.191 1.00 92.00 133 ALA A C 1
ATOM 1104 O O . ALA A 1 133 ? 1.093 2.455 -8.276 1.00 92.00 133 ALA A O 1
ATOM 1105 N N . ALA A 1 134 ? 0.315 3.815 -9.884 1.00 95.88 134 ALA A N 1
ATOM 1106 C CA . ALA A 1 134 ? -1.098 3.514 -9.647 1.00 95.88 134 ALA A CA 1
ATOM 1107 C C . ALA A 1 134 ? -1.443 2.040 -9.910 1.00 95.88 134 ALA A C 1
ATOM 1109 O O . ALA A 1 134 ? -2.206 1.436 -9.148 1.00 95.88 134 ALA A O 1
ATOM 1110 N N . ILE A 1 135 ? -0.844 1.429 -10.938 1.00 92.50 135 ILE A N 1
ATOM 1111 C CA . ILE A 1 135 ? -0.967 -0.013 -11.188 1.00 92.50 135 ILE A CA 1
ATOM 1112 C C . ILE A 1 135 ? -0.379 -0.799 -10.010 1.00 92.50 135 ILE A C 1
ATOM 1114 O O . ILE A 1 135 ? -1.067 -1.673 -9.491 1.00 92.50 135 ILE A O 1
ATOM 1118 N N . GLN A 1 136 ? 0.818 -0.453 -9.514 1.00 87.88 136 GLN A N 1
ATOM 1119 C CA . GLN A 1 136 ? 1.423 -1.142 -8.358 1.00 87.88 136 GLN A CA 1
ATOM 1120 C C . GLN A 1 136 ? 0.534 -1.085 -7.110 1.00 87.88 136 GLN A C 1
ATOM 1122 O O . GLN A 1 136 ? 0.298 -2.110 -6.468 1.00 87.88 136 GLN A O 1
ATOM 1127 N N . VAL A 1 137 ? -0.002 0.095 -6.784 1.00 91.31 137 VAL A N 1
ATOM 1128 C CA . VAL A 1 137 ? -0.927 0.262 -5.650 1.00 91.31 137 VAL A CA 1
ATOM 1129 C C . VAL A 1 137 ? -2.208 -0.544 -5.864 1.00 91.31 137 VAL A C 1
ATOM 1131 O O . VAL A 1 137 ? -2.705 -1.167 -4.926 1.00 91.31 137 VAL A O 1
ATOM 1134 N N . SER A 1 138 ? -2.719 -0.600 -7.094 1.00 92.00 138 SER A N 1
ATOM 1135 C CA . SER A 1 138 ? -3.883 -1.427 -7.427 1.00 92.00 138 SER A CA 1
ATOM 1136 C C . SER A 1 138 ? -3.605 -2.911 -7.200 1.00 92.00 138 SER A C 1
ATOM 1138 O O . SER A 1 138 ? -4.429 -3.586 -6.592 1.00 92.00 138 SER A O 1
ATOM 1140 N N . VAL A 1 139 ? -2.428 -3.416 -7.584 1.00 87.69 139 VAL A N 1
ATOM 1141 C CA . VAL A 1 139 ? -2.077 -4.818 -7.318 1.00 87.69 139 VAL A CA 1
ATOM 1142 C C . VAL A 1 139 ? -2.012 -5.096 -5.813 1.00 87.69 139 VAL A C 1
ATOM 1144 O O . VAL A 1 139 ? -2.577 -6.085 -5.361 1.00 87.69 139 VAL A O 1
ATOM 1147 N N . ILE A 1 140 ? -1.426 -4.208 -5.001 1.00 86.69 140 ILE A N 1
ATOM 1148 C CA . ILE A 1 140 ? -1.441 -4.353 -3.530 1.00 86.69 140 ILE A CA 1
ATOM 1149 C C . ILE A 1 140 ? -2.883 -4.436 -3.000 1.00 86.69 140 ILE A C 1
ATOM 1151 O O . ILE A 1 140 ? -3.201 -5.298 -2.177 1.00 86.69 140 ILE A O 1
ATOM 1155 N N . LYS A 1 141 ? -3.775 -3.572 -3.495 1.00 90.31 141 LYS A N 1
ATOM 1156 C CA . LYS A 1 141 ? -5.190 -3.561 -3.102 1.00 90.31 141 LYS A CA 1
ATOM 1157 C C . LYS A 1 141 ? -5.908 -4.858 -3.467 1.00 90.31 141 LYS A C 1
ATOM 1159 O O . LYS A 1 141 ? -6.663 -5.362 -2.640 1.00 90.31 141 LYS A O 1
ATOM 1164 N N . GLU A 1 142 ? -5.644 -5.426 -4.641 1.00 88.25 142 GLU A N 1
ATOM 1165 C CA . GLU A 1 142 ? -6.204 -6.723 -5.049 1.00 88.25 142 GLU A CA 1
ATOM 1166 C C . GLU A 1 142 ? -5.782 -7.851 -4.097 1.00 88.25 142 GLU A C 1
ATOM 1168 O O . GLU A 1 142 ? -6.600 -8.687 -3.715 1.00 88.25 142 GLU A O 1
ATOM 1173 N N . PHE A 1 143 ? -4.532 -7.844 -3.627 1.00 81.88 143 PHE A N 1
ATOM 1174 C CA . PHE A 1 143 ? -4.050 -8.830 -2.652 1.00 81.88 143 PHE A CA 1
ATOM 1175 C C . PHE A 1 143 ? -4.756 -8.705 -1.301 1.00 81.88 143 PHE A C 1
ATOM 1177 O O . PHE A 1 143 ? -5.105 -9.714 -0.688 1.00 81.88 143 PHE A O 1
ATOM 1184 N N . ILE A 1 144 ? -4.990 -7.474 -0.846 1.00 86.81 144 ILE A N 1
ATOM 1185 C CA . ILE A 1 144 ? -5.716 -7.202 0.399 1.00 86.81 144 ILE A CA 1
ATOM 1186 C C . ILE A 1 144 ? -7.182 -7.632 0.263 1.00 86.81 144 ILE A C 1
ATOM 1188 O O . ILE A 1 144 ? -7.726 -8.296 1.148 1.00 86.81 144 ILE A O 1
ATOM 1192 N N . LEU A 1 145 ? -7.822 -7.295 -0.861 1.00 87.31 145 LEU A N 1
ATOM 1193 C CA . LEU A 1 145 ? -9.217 -7.640 -1.136 1.00 87.31 145 LEU A CA 1
ATOM 1194 C C . LEU A 1 145 ? -9.412 -9.160 -1.214 1.00 87.31 145 LEU A C 1
ATOM 1196 O O . LEU A 1 145 ? -10.359 -9.714 -0.651 1.00 87.31 145 LEU A O 1
ATOM 1200 N N . HIS A 1 146 ? -8.471 -9.850 -1.852 1.00 81.38 146 HIS A N 1
ATOM 1201 C CA . HIS A 1 146 ? -8.481 -11.293 -2.044 1.00 81.38 146 HIS A CA 1
ATOM 1202 C C . HIS A 1 146 ? -7.563 -12.030 -1.055 1.00 81.38 146 HIS A C 1
ATOM 1204 O O . HIS A 1 146 ? -6.944 -13.036 -1.389 1.00 81.38 146 HIS A O 1
ATOM 1210 N N . ARG A 1 147 ? -7.556 -11.605 0.215 1.00 70.88 147 ARG A N 1
ATOM 1211 C CA . ARG A 1 147 ? -6.773 -12.166 1.344 1.00 70.88 147 ARG A CA 1
ATOM 1212 C C . ARG A 1 147 ? -6.884 -13.679 1.615 1.00 70.88 147 ARG A C 1
ATOM 1214 O O . ARG A 1 147 ? -6.239 -14.190 2.523 1.00 70.88 147 ARG A O 1
ATOM 1221 N N . LYS A 1 148 ? -7.716 -14.409 0.865 1.00 70.25 148 LYS A N 1
ATOM 1222 C CA . LYS A 1 148 ? -7.883 -15.872 0.936 1.00 70.25 148 LYS A CA 1
ATOM 1223 C C . LYS A 1 148 ? -7.262 -16.618 -0.252 1.00 70.25 148 LYS A C 1
ATOM 1225 O O . LYS A 1 148 ? -7.536 -17.806 -0.415 1.00 70.25 148 LYS A O 1
ATOM 1230 N N . ILE A 1 149 ? -6.476 -15.956 -1.104 1.00 67.75 149 ILE A N 1
ATOM 1231 C CA . ILE A 1 149 ? -5.780 -16.652 -2.191 1.00 67.75 149 ILE A CA 1
ATOM 1232 C C . ILE A 1 149 ? -4.743 -17.619 -1.579 1.00 67.75 149 ILE A C 1
ATOM 1234 O O . ILE A 1 149 ? -3.926 -17.204 -0.755 1.00 67.75 149 ILE A O 1
ATOM 1238 N N . PRO A 1 150 ? -4.761 -18.907 -1.968 1.00 72.25 150 PRO A N 1
ATOM 1239 C CA . PRO A 1 150 ? -3.744 -19.878 -1.576 1.00 72.25 150 PRO A CA 1
ATOM 1240 C C . PRO A 1 150 ? -2.318 -19.424 -1.926 1.00 72.25 150 PRO A C 1
ATOM 1242 O O . PRO A 1 150 ? -2.095 -18.801 -2.965 1.00 72.25 150 PRO A O 1
ATOM 1245 N N . LYS A 1 151 ? -1.336 -19.751 -1.074 1.00 70.56 151 LYS A N 1
ATOM 1246 C CA . LYS A 1 151 ? 0.064 -19.309 -1.242 1.00 70.56 151 LYS A CA 1
ATOM 1247 C C . LYS A 1 151 ? 0.669 -19.706 -2.594 1.00 70.56 151 LYS A C 1
ATOM 1249 O O . LYS A 1 151 ? 1.395 -18.911 -3.179 1.00 70.56 151 LYS A O 1
ATOM 1254 N N . ASP A 1 152 ? 0.342 -20.891 -3.099 1.00 73.12 152 ASP A N 1
ATOM 1255 C CA . ASP A 1 152 ? 0.763 -21.393 -4.412 1.00 73.12 152 ASP A CA 1
ATOM 1256 C C . ASP A 1 152 ? 0.265 -20.494 -5.553 1.00 73.12 152 ASP A C 1
ATOM 1258 O O . ASP A 1 152 ? 1.036 -20.109 -6.429 1.00 73.12 152 ASP A O 1
ATOM 1262 N N . LYS A 1 153 ? -0.998 -20.056 -5.499 1.00 74.75 153 LYS A N 1
ATOM 1263 C CA . LYS A 1 153 ? -1.557 -19.132 -6.496 1.00 74.75 153 LYS A CA 1
ATOM 1264 C C . LYS A 1 153 ? -0.955 -17.731 -6.402 1.00 74.75 153 LYS A C 1
ATOM 1266 O O . LYS A 1 153 ? -0.754 -17.094 -7.434 1.00 74.75 153 LYS A O 1
ATOM 1271 N N . LEU A 1 154 ? -0.653 -17.258 -5.190 1.00 72.81 154 LEU A N 1
ATOM 1272 C CA . LEU A 1 154 ? 0.052 -15.986 -4.990 1.00 72.81 154 LEU A CA 1
ATOM 1273 C C . LEU A 1 154 ? 1.461 -16.031 -5.587 1.00 72.81 154 LEU A C 1
ATOM 1275 O O . LEU A 1 154 ? 1.894 -15.056 -6.201 1.00 72.81 154 LEU A O 1
ATOM 1279 N N . GLN A 1 155 ? 2.154 -17.161 -5.444 1.00 73.62 155 GLN A N 1
ATOM 1280 C CA . GLN A 1 155 ? 3.472 -17.366 -6.031 1.00 73.62 155 GLN A CA 1
ATOM 1281 C C . GLN A 1 155 ? 3.406 -17.344 -7.563 1.00 73.62 155 GLN A C 1
ATOM 1283 O O . GLN A 1 155 ? 4.094 -16.532 -8.179 1.00 73.62 155 GLN A O 1
ATOM 1288 N N . THR A 1 156 ? 2.521 -18.136 -8.179 1.00 80.44 156 THR A N 1
ATOM 1289 C CA . THR A 1 156 ? 2.356 -18.145 -9.645 1.00 80.44 156 THR A CA 1
ATOM 1290 C C . THR A 1 156 ? 1.989 -16.764 -10.193 1.00 80.44 156 THR A C 1
ATOM 1292 O O . THR A 1 156 ? 2.524 -16.334 -11.219 1.00 80.44 156 THR A O 1
ATOM 1295 N N . PHE A 1 157 ? 1.102 -16.032 -9.508 1.00 82.06 157 PHE A N 1
ATOM 1296 C CA . PHE A 1 157 ? 0.785 -14.655 -9.881 1.00 82.06 157 PHE A CA 1
ATOM 1297 C C . PHE A 1 157 ? 2.017 -13.749 -9.784 1.00 82.06 157 PHE A C 1
ATOM 1299 O O . PHE A 1 157 ? 2.289 -12.996 -10.715 1.00 82.06 157 PHE A O 1
ATOM 1306 N N . SER A 1 158 ? 2.774 -13.831 -8.686 1.00 76.94 158 SER A N 1
ATOM 1307 C CA . SER A 1 158 ? 3.957 -12.992 -8.457 1.00 76.94 158 SER A CA 1
ATOM 1308 C C . SER A 1 158 ? 5.032 -13.223 -9.520 1.00 76.94 158 SER A C 1
ATOM 1310 O O . SER A 1 158 ? 5.584 -12.260 -10.050 1.00 76.94 158 SER A O 1
ATOM 1312 N N . GLU A 1 159 ? 5.276 -14.480 -9.891 1.00 78.56 159 GLU A N 1
ATOM 1313 C CA . GLU A 1 159 ? 6.206 -14.868 -10.959 1.00 78.56 159 GLU A CA 1
ATOM 1314 C C . GLU A 1 159 ? 5.756 -14.332 -12.328 1.00 78.56 159 GLU A C 1
ATOM 1316 O O . GLU A 1 159 ? 6.547 -13.732 -13.065 1.00 78.56 159 GLU A O 1
ATOM 1321 N N . THR A 1 160 ? 4.465 -14.480 -12.646 1.00 83.31 160 THR A N 1
ATOM 1322 C CA . THR A 1 160 ? 3.875 -13.993 -13.905 1.00 83.31 160 THR A CA 1
ATOM 1323 C C . THR A 1 160 ? 3.948 -12.468 -13.994 1.00 83.31 160 THR A C 1
ATOM 1325 O O . THR A 1 160 ? 4.404 -11.915 -14.997 1.00 83.31 160 THR A O 1
ATOM 1328 N N . TYR A 1 161 ? 3.545 -11.779 -12.927 1.00 83.56 161 TYR A N 1
ATOM 1329 C CA . TYR A 1 161 ? 3.548 -10.322 -12.840 1.00 83.56 161 TYR A CA 1
ATOM 1330 C C . TYR A 1 161 ? 4.963 -9.741 -12.917 1.00 83.56 161 TYR A C 1
ATOM 1332 O O . TYR A 1 161 ? 5.200 -8.770 -13.641 1.00 83.56 161 TYR A O 1
ATOM 1340 N N . SER A 1 162 ? 5.915 -10.364 -12.217 1.00 79.00 162 SER A N 1
ATOM 1341 C CA . SER A 1 162 ? 7.333 -10.004 -12.267 1.00 79.00 162 SER A CA 1
ATOM 1342 C C . SER A 1 162 ? 7.881 -10.149 -13.685 1.00 79.00 162 SER A C 1
ATOM 1344 O O . SER A 1 162 ? 8.490 -9.216 -14.203 1.00 79.00 162 SER A O 1
ATOM 1346 N N . SER A 1 163 ? 7.588 -11.262 -14.363 1.00 81.88 163 SER A N 1
ATOM 1347 C CA . SER A 1 163 ? 8.038 -11.512 -15.739 1.00 81.88 163 SER A CA 1
ATOM 1348 C C . SER A 1 163 ? 7.474 -10.492 -16.733 1.00 81.88 163 SER A C 1
ATOM 1350 O O . SER A 1 163 ? 8.227 -9.914 -17.518 1.00 81.88 163 SER A O 1
ATOM 1352 N N . TYR A 1 164 ? 6.167 -10.218 -16.661 1.00 85.88 164 TYR A N 1
ATOM 1353 C CA . TYR A 1 164 ? 5.499 -9.206 -17.488 1.00 85.88 164 TYR A CA 1
ATOM 1354 C C . TYR A 1 164 ? 6.120 -7.815 -17.295 1.00 85.88 164 TYR A C 1
ATOM 1356 O O . TYR A 1 164 ? 6.476 -7.133 -18.258 1.00 85.88 164 TYR A O 1
ATOM 1364 N N . THR A 1 165 ? 6.313 -7.423 -16.037 1.00 83.94 165 THR A N 1
ATOM 1365 C CA . THR A 1 165 ? 6.858 -6.114 -15.665 1.00 83.94 165 THR A CA 1
ATOM 1366 C C . THR A 1 165 ? 8.325 -5.975 -16.079 1.00 83.94 165 THR A C 1
ATOM 1368 O O . THR A 1 165 ? 8.708 -4.966 -16.674 1.00 83.94 165 THR A O 1
ATOM 1371 N N . LYS A 1 166 ? 9.143 -7.008 -15.838 1.00 82.12 166 LYS A N 1
ATOM 1372 C CA . LYS A 1 166 ? 10.552 -7.063 -16.256 1.00 82.12 166 LYS A CA 1
ATOM 1373 C C . LYS A 1 166 ? 10.698 -6.923 -17.765 1.00 82.12 166 LYS A C 1
ATOM 1375 O O . LYS A 1 166 ? 11.518 -6.125 -18.209 1.00 82.12 166 LYS A O 1
ATOM 1380 N N . ALA A 1 167 ? 9.893 -7.640 -18.548 1.00 86.31 167 ALA A N 1
ATOM 1381 C CA . ALA A 1 167 ? 9.932 -7.551 -20.006 1.00 86.31 167 ALA A CA 1
ATOM 1382 C C . ALA A 1 167 ? 9.620 -6.129 -20.507 1.00 86.31 167 ALA A C 1
ATOM 1384 O O . ALA A 1 167 ? 10.350 -5.599 -21.347 1.00 86.31 167 ALA A O 1
ATOM 1385 N N . GLY A 1 168 ? 8.588 -5.483 -19.951 1.00 88.62 168 GLY A N 1
ATOM 1386 C CA . GLY A 1 168 ? 8.233 -4.104 -20.297 1.00 88.62 168 GLY A CA 1
ATOM 1387 C C . GLY A 1 168 ? 9.355 -3.110 -19.989 1.00 88.62 168 GLY A C 1
ATOM 1388 O O . GLY A 1 168 ? 9.731 -2.309 -20.844 1.00 88.62 168 GLY A O 1
ATOM 1389 N N . TRP A 1 169 ? 9.948 -3.198 -18.797 1.00 87.31 169 TRP A N 1
ATOM 1390 C CA . TRP A 1 169 ? 11.046 -2.317 -18.396 1.00 87.31 169 TRP A CA 1
ATOM 1391 C C . TRP A 1 169 ? 12.335 -2.551 -19.183 1.00 87.31 169 TRP A C 1
ATOM 1393 O O . TRP A 1 169 ? 12.987 -1.572 -19.539 1.00 87.31 169 TRP A O 1
ATOM 1403 N N . LYS A 1 170 ? 12.670 -3.805 -19.522 1.00 85.44 170 LYS A N 1
ATOM 1404 C CA . LYS A 1 170 ? 13.805 -4.123 -20.407 1.00 85.44 170 LYS A CA 1
ATOM 1405 C C . LYS A 1 170 ? 13.657 -3.440 -21.761 1.00 85.44 170 LYS A C 1
ATOM 1407 O O . LYS A 1 170 ? 14.558 -2.738 -22.217 1.00 85.44 170 LYS A O 1
ATOM 1412 N N . TYR A 1 171 ? 12.469 -3.554 -22.353 1.00 90.50 171 TYR A N 1
ATOM 1413 C CA . TYR A 1 171 ? 12.155 -2.901 -23.619 1.00 90.50 171 TYR A CA 1
ATOM 1414 C C . TYR A 1 171 ? 12.256 -1.369 -23.529 1.00 90.50 171 TYR A C 1
ATOM 1416 O O . TYR A 1 171 ? 12.896 -0.740 -24.373 1.00 90.50 171 TYR A O 1
ATOM 1424 N N . LEU A 1 172 ? 11.669 -0.759 -22.491 1.00 89.88 172 LEU A N 1
ATOM 1425 C CA . LEU A 1 172 ? 11.689 0.696 -22.305 1.00 89.88 172 LEU A CA 1
ATOM 1426 C C . LEU A 1 172 ? 13.100 1.239 -22.050 1.00 89.88 172 LEU A C 1
ATOM 1428 O O . LEU A 1 172 ? 13.455 2.278 -22.608 1.00 89.88 172 LEU A O 1
ATOM 1432 N N . MET A 1 173 ? 13.902 0.543 -21.242 1.00 86.56 173 MET A N 1
ATOM 1433 C CA . MET A 1 173 ? 15.259 0.959 -20.873 1.00 86.56 173 MET A CA 1
ATOM 1434 C C . MET A 1 173 ? 16.332 0.530 -21.882 1.00 86.56 173 MET A C 1
ATOM 1436 O O . MET A 1 173 ? 17.457 1.019 -21.795 1.00 86.56 173 MET A O 1
ATOM 1440 N N . ARG A 1 174 ? 15.980 -0.297 -22.877 1.00 86.06 174 ARG A N 1
ATOM 1441 C CA . ARG A 1 174 ? 16.879 -0.830 -23.917 1.00 86.06 174 ARG A CA 1
ATOM 1442 C C . ARG A 1 174 ? 18.034 -1.660 -23.342 1.00 86.06 174 ARG A C 1
ATOM 1444 O O . ARG A 1 174 ? 19.190 -1.442 -23.702 1.00 86.06 174 ARG A O 1
ATOM 1451 N N . VAL A 1 175 ? 17.690 -2.591 -22.453 1.00 75.75 175 VAL A N 1
ATOM 1452 C CA . VAL A 1 175 ? 18.602 -3.530 -21.770 1.00 75.75 175 VAL A CA 1
ATOM 1453 C C . VAL A 1 175 ? 18.188 -4.980 -21.966 1.00 75.75 175 VAL A C 1
ATOM 1455 O O . VAL A 1 175 ? 16.976 -5.238 -22.151 1.00 75.75 175 VAL A O 1
#

Sequence (175 aa):
MRDISAITGMALGNIYYYYKTKDELFHDVLYPVVEQIQQLIDSHNTASKLNKCFFEEEHHNDAILWHFSPLVSQNSDELYLLFFGARGSSFENYSEILIQKFTAMGMEYIRSMKEIYPNINSNIDPFFMHVYAAIQVSVIKEFILHRKIPKDKLQTFSETYSSYTKAGWKYLMRV

pLDDT: mean 83.99, std 14.41, range [42.09, 97.25]

Foldseek 3Di:
DVVVCVVVVNDPVVVCVVPVDPQRVLCVLLVVLVVVVVVLLVVCLPPVNLVPPLQNDPPCLVQPLVSCVVSCQPCLVSVCCLPPVQPPHPSNCVLVVQLVVQLVSVLVSLVVVCVVPVQWPSPDDSVVSSVVSNVSSVVSVVCSVPVVDDPVVSSVVSVVVSVVVNVVRCVNGVD

Radius of gyration: 19.53 Å; chains: 1; bounding box: 48×34×53 Å

Secondary structure (DSSP, 8-state):
-HHHHHHH---HHHHHHH-SSHHHHHHHHHHHHHHHHHHHHHHHS-HHHHTS-TTT-TT----HHHHHHHHHHHSHHHHHIIIII-TTSTTTTHHHHHHHHHHHHHHHHHHHHHHH-TTS-----HHHHHHHHHHHHHHHHHHHHTTT--HHHHHHHHHHHHHHHHHHHHHHHT-

Organism: NCBI:txid3236797